Protein AF-A0A150F3U8-F1 (afdb_monomer_lite)

Secondary structure (DSSP, 8-state):
-HHHHHHHHHHHHHHHHHHHHHHHHHT---SSHHHHHHHHHHHHHHHHHHHHHHHHHHHTT---PPPPP-------

pLDDT: mean 88.31, std 13.08, range [56.81, 98.19]

Structure (mmCIF, N/CA/C/O backbone):
data_AF-A0A150F3U8-F1
#
_entry.id   AF-A0A150F3U8-F1
#
loop_
_atom_site.group_PDB
_atom_site.id
_atom_site.type_symbol
_atom_site.label_atom_id
_atom_site.label_alt_id
_atom_site.label_comp_id
_atom_site.label_asym_id
_atom_site.label_entity_id
_atom_site.label_seq_id
_atom_site.pdbx_PDB_ins_code
_atom_site.Cartn_x
_atom_site.Cartn_y
_atom_site.Cartn_z
_atom_site.occupancy
_atom_site.B_iso_or_equiv
_atom_site.auth_seq_id
_atom_site.auth_comp_id
_atom_site.auth_asym_id
_atom_site.auth_atom_id
_atom_site.pdbx_PDB_model_num
ATOM 1 N N . MET A 1 1 ? -3.097 15.458 21.815 1.00 57.56 1 MET A N 1
ATOM 2 C CA . MET A 1 1 ? -2.156 14.852 20.843 1.00 57.56 1 MET A CA 1
ATOM 3 C C . MET A 1 1 ? -2.894 14.027 19.769 1.00 57.56 1 MET A C 1
ATOM 5 O O . MET A 1 1 ? -2.523 12.896 19.497 1.00 57.56 1 MET A O 1
ATOM 9 N N . ASN A 1 2 ? -3.945 14.565 19.133 1.00 69.12 2 ASN A N 1
ATOM 10 C CA . ASN A 1 2 ? -4.658 13.865 18.045 1.00 69.12 2 ASN A CA 1
ATOM 11 C C . ASN A 1 2 ? -4.053 14.149 16.662 1.00 69.12 2 ASN A C 1
ATOM 13 O O . ASN A 1 2 ? -4.314 13.411 15.718 1.00 69.12 2 ASN A O 1
ATOM 17 N N . ASN A 1 3 ? -3.266 15.222 16.540 1.00 85.31 3 ASN A N 1
ATOM 18 C CA . ASN A 1 3 ? -2.663 15.635 15.278 1.00 85.31 3 ASN A CA 1
ATOM 19 C C . ASN A 1 3 ? -1.403 14.813 14.970 1.00 85.31 3 ASN A C 1
ATOM 21 O O . ASN A 1 3 ? -1.323 14.225 13.904 1.00 85.31 3 ASN A O 1
ATOM 25 N N . THR A 1 4 ? -0.489 14.649 15.933 1.00 92.75 4 THR A N 1
ATOM 26 C CA . THR A 1 4 ? 0.758 13.882 15.750 1.00 92.75 4 THR A CA 1
ATOM 27 C C . THR A 1 4 ? 0.512 12.425 15.372 1.00 92.75 4 THR A C 1
ATOM 29 O O . THR A 1 4 ? 1.063 11.962 14.385 1.00 92.75 4 THR A O 1
ATOM 32 N N . VAL A 1 5 ? -0.364 11.708 16.088 1.00 90.69 5 VAL A N 1
ATOM 33 C CA . VAL A 1 5 ? -0.670 10.299 15.767 1.00 90.69 5 VAL A CA 1
ATOM 34 C C . VAL A 1 5 ? -1.271 10.167 14.364 1.00 90.69 5 VAL A C 1
ATOM 36 O O . VAL A 1 5 ? -0.930 9.245 13.633 1.00 90.69 5 VAL A O 1
ATOM 39 N N . ARG A 1 6 ? -2.124 11.114 13.953 1.00 89.06 6 ARG A N 1
ATOM 40 C CA . ARG A 1 6 ? -2.706 11.125 12.603 1.00 89.06 6 ARG A CA 1
ATOM 41 C C . ARG A 1 6 ? -1.687 11.504 11.528 1.00 89.06 6 ARG A C 1
ATOM 43 O O . ARG A 1 6 ? -1.733 10.927 10.451 1.00 89.06 6 ARG A O 1
ATOM 50 N N . GLN A 1 7 ? -0.778 12.435 11.810 1.00 92.62 7 GLN A N 1
ATOM 51 C CA . GLN A 1 7 ? 0.286 12.835 10.886 1.00 92.62 7 GLN A CA 1
ATOM 52 C C . GLN A 1 7 ? 1.297 11.708 10.679 1.00 92.62 7 GLN A C 1
ATOM 54 O O . GLN A 1 7 ? 1.566 11.341 9.541 1.00 92.62 7 GLN A O 1
ATOM 59 N N . VAL A 1 8 ? 1.790 11.114 11.769 1.00 94.00 8 VAL A N 1
ATOM 60 C CA . VAL A 1 8 ? 2.714 9.973 11.723 1.00 94.00 8 VAL A CA 1
ATOM 61 C C . VAL A 1 8 ? 2.035 8.758 11.084 1.00 94.00 8 VAL A C 1
ATOM 63 O O . VAL A 1 8 ? 2.619 8.103 10.231 1.00 94.00 8 VAL A O 1
ATOM 66 N N . GLY A 1 9 ? 0.772 8.478 11.423 1.00 92.56 9 GLY A N 1
ATOM 67 C CA . GLY A 1 9 ? 0.012 7.405 10.775 1.00 92.56 9 GLY A CA 1
ATOM 68 C C . GLY A 1 9 ? -0.184 7.638 9.272 1.00 92.56 9 GLY A C 1
ATOM 69 O O . GLY A 1 9 ? -0.044 6.708 8.481 1.00 92.56 9 GLY A O 1
ATOM 70 N N . GLY A 1 10 ? -0.456 8.883 8.870 1.00 92.19 10 GLY A N 1
ATOM 71 C CA . GLY A 1 10 ? -0.602 9.263 7.466 1.00 92.19 10 GLY A CA 1
ATOM 72 C C . GLY A 1 10 ? 0.686 9.079 6.663 1.00 92.19 10 GLY A C 1
ATOM 73 O O . GLY A 1 10 ? 0.639 8.502 5.580 1.00 92.19 10 GLY A O 1
ATOM 74 N N . SER A 1 11 ? 1.833 9.506 7.201 1.00 95.62 11 SER A N 1
ATOM 75 C CA . SER A 1 11 ? 3.125 9.367 6.515 1.00 95.62 11 SER A CA 1
ATOM 76 C C . SER A 1 11 ? 3.589 7.914 6.402 1.00 95.62 11 SER A C 1
ATOM 78 O O . SER A 1 11 ? 4.131 7.524 5.371 1.00 95.62 11 SER A O 1
ATOM 80 N N . ILE A 1 12 ? 3.342 7.086 7.420 1.00 96.00 12 ILE A N 1
ATOM 81 C CA . ILE A 1 12 ? 3.658 5.651 7.365 1.00 96.00 12 ILE A CA 1
ATOM 82 C C . ILE A 1 12 ? 2.807 4.956 6.296 1.00 96.00 12 ILE A C 1
ATOM 84 O O . ILE A 1 12 ? 3.323 4.146 5.525 1.00 96.00 12 ILE A O 1
ATOM 88 N N . GLY A 1 13 ? 1.515 5.291 6.217 1.00 94.88 13 GLY A N 1
ATOM 89 C CA . GLY A 1 13 ? 0.610 4.718 5.222 1.00 94.88 13 GLY A CA 1
ATOM 90 C C . GLY A 1 13 ? 1.056 5.004 3.788 1.00 94.88 13 GLY A C 1
ATOM 91 O O . GLY A 1 13 ? 1.098 4.092 2.964 1.00 94.88 13 GLY A O 1
ATOM 92 N N . THR A 1 14 ? 1.446 6.245 3.487 1.00 95.81 14 THR A N 1
ATOM 93 C CA . THR A 1 14 ? 1.927 6.597 2.143 1.00 95.81 14 THR A CA 1
ATOM 94 C C . THR A 1 14 ? 3.277 5.958 1.831 1.00 95.81 14 THR A C 1
ATOM 96 O O . THR A 1 14 ? 3.447 5.424 0.736 1.00 95.81 14 THR A O 1
ATOM 99 N N . ALA A 1 15 ? 4.213 5.943 2.786 1.00 97.56 15 ALA A N 1
ATOM 100 C CA . ALA A 1 15 ? 5.526 5.325 2.607 1.00 97.56 15 ALA A CA 1
ATOM 101 C C . ALA A 1 15 ? 5.425 3.826 2.282 1.00 97.56 15 ALA A C 1
ATOM 103 O O . ALA A 1 15 ? 6.133 3.339 1.401 1.00 97.56 15 ALA A O 1
ATOM 104 N N . LEU A 1 16 ? 4.509 3.103 2.936 1.00 97.56 16 LEU A N 1
ATOM 105 C CA . LEU A 1 16 ? 4.253 1.692 2.639 1.00 97.56 16 LEU A CA 1
ATOM 106 C C . LEU A 1 16 ? 3.779 1.483 1.196 1.00 97.56 16 LEU A C 1
ATOM 108 O O . LEU A 1 16 ? 4.327 0.636 0.493 1.00 97.56 16 LEU A O 1
ATOM 112 N N . LEU A 1 17 ? 2.800 2.266 0.735 1.00 97.31 17 LEU A N 1
ATOM 113 C CA . LEU A 1 17 ? 2.272 2.139 -0.628 1.00 97.31 17 LEU A CA 1
ATOM 114 C C . LEU A 1 17 ? 3.324 2.492 -1.688 1.00 97.31 17 LEU A C 1
ATOM 116 O O . LEU A 1 17 ? 3.449 1.782 -2.684 1.00 97.31 17 LEU A O 1
ATOM 120 N N . VAL A 1 18 ? 4.118 3.543 -1.456 1.00 97.19 18 VAL A N 1
ATOM 121 C CA . VAL A 1 18 ? 5.215 3.943 -2.354 1.00 97.19 18 VAL A CA 1
ATOM 122 C C . VAL A 1 18 ? 6.313 2.880 -2.401 1.00 97.19 18 VAL A C 1
ATOM 124 O O . VAL A 1 18 ? 6.856 2.615 -3.475 1.00 97.19 18 VAL A O 1
ATOM 127 N N . SER A 1 19 ? 6.612 2.241 -1.267 1.00 98.00 19 SER A N 1
ATOM 128 C CA . SER A 1 19 ? 7.581 1.146 -1.190 1.00 98.00 19 SER A CA 1
ATOM 129 C C . SER A 1 19 ? 7.124 -0.059 -2.014 1.00 98.00 19 SER A C 1
ATOM 131 O O . SER A 1 19 ? 7.862 -0.518 -2.883 1.00 98.00 19 SER A O 1
ATOM 133 N N . VAL A 1 20 ? 5.875 -0.509 -1.834 1.00 97.62 20 VAL A N 1
ATOM 134 C CA . VAL A 1 20 ? 5.301 -1.608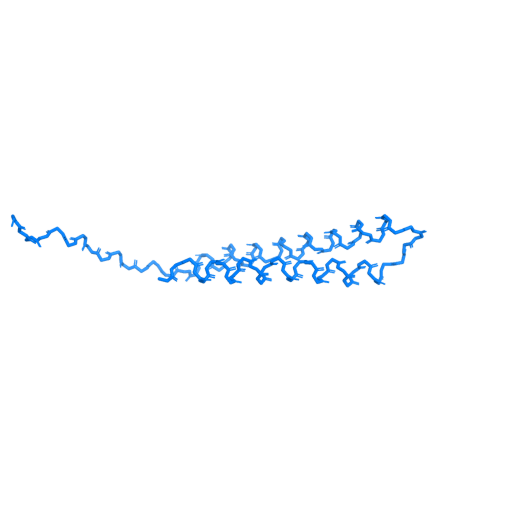 -2.631 1.00 97.62 20 VAL A CA 1
ATOM 135 C C . VAL A 1 20 ? 5.306 -1.257 -4.114 1.00 97.6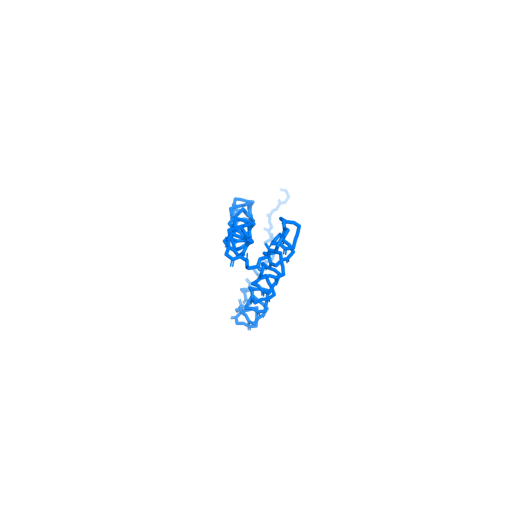2 20 VAL A C 1
ATOM 137 O O . VAL A 1 20 ? 5.774 -2.053 -4.920 1.00 97.62 20 VAL A O 1
ATOM 140 N N . MET A 1 21 ? 4.841 -0.061 -4.480 1.00 97.62 21 MET A N 1
ATOM 141 C CA . MET A 1 21 ? 4.839 0.386 -5.873 1.00 97.62 21 MET A CA 1
ATOM 142 C C . MET A 1 21 ? 6.244 0.330 -6.481 1.00 97.62 21 MET A C 1
ATOM 144 O O . MET A 1 21 ? 6.417 -0.237 -7.556 1.00 97.62 21 MET A O 1
ATOM 148 N N . SER A 1 22 ? 7.241 0.890 -5.789 1.00 96.75 22 SER A N 1
ATOM 149 C CA . SER A 1 22 ? 8.628 0.940 -6.266 1.00 96.75 22 SER A CA 1
ATOM 150 C C . SER A 1 22 ? 9.233 -0.456 -6.391 1.00 96.75 22 SER A C 1
ATOM 152 O O . SER A 1 22 ? 9.851 -0.762 -7.405 1.00 96.75 22 SER A O 1
ATOM 154 N N . ASN A 1 23 ? 9.005 -1.321 -5.400 1.00 97.50 23 ASN A N 1
ATOM 155 C CA . ASN A 1 23 ? 9.500 -2.694 -5.407 1.00 97.50 23 ASN A CA 1
ATOM 156 C C . ASN A 1 23 ? 8.884 -3.508 -6.553 1.00 97.50 23 ASN A C 1
ATOM 158 O O . ASN A 1 23 ? 9.585 -4.177 -7.303 1.00 97.50 23 ASN A O 1
ATOM 162 N N . GLN A 1 24 ? 7.569 -3.410 -6.735 1.00 96.94 24 GLN A N 1
ATOM 163 C CA . GLN A 1 24 ? 6.862 -4.144 -7.782 1.00 96.94 24 GLN A CA 1
ATOM 164 C C . GLN A 1 24 ? 7.175 -3.610 -9.181 1.00 96.94 24 GLN A C 1
ATOM 166 O O . GLN A 1 24 ? 7.269 -4.396 -10.114 1.00 96.94 24 GLN A O 1
ATOM 171 N N . ALA A 1 25 ? 7.378 -2.299 -9.335 1.00 95.88 25 ALA A N 1
ATOM 172 C CA . ALA A 1 25 ? 7.838 -1.724 -10.595 1.00 95.88 25 ALA A CA 1
ATOM 173 C C . ALA A 1 25 ? 9.281 -2.147 -10.924 1.00 95.88 25 ALA A C 1
ATOM 175 O O . ALA A 1 25 ? 9.579 -2.4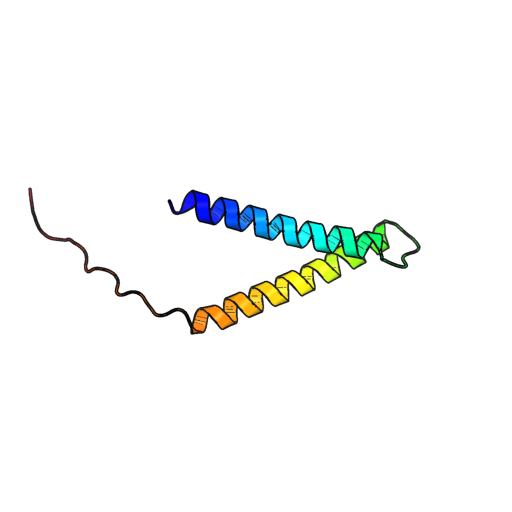23 -12.082 1.00 95.88 25 ALA A O 1
ATOM 176 N N . ALA A 1 26 ? 10.162 -2.245 -9.921 1.00 94.88 26 ALA A N 1
ATOM 177 C CA . ALA A 1 26 ? 11.549 -2.682 -10.100 1.00 94.88 26 ALA A CA 1
ATOM 178 C C . ALA A 1 26 ? 11.674 -4.155 -10.526 1.00 94.88 26 ALA A C 1
ATOM 180 O O . ALA A 1 26 ? 12.644 -4.520 -11.185 1.00 94.88 26 ALA A O 1
ATOM 181 N N . HIS A 1 27 ? 10.695 -4.987 -10.166 1.00 93.25 27 HIS A N 1
ATOM 182 C CA . HIS A 1 27 ? 10.647 -6.412 -10.504 1.00 93.25 27 HIS A CA 1
ATOM 183 C C . HIS A 1 27 ? 9.613 -6.753 -11.585 1.00 93.25 27 HIS A C 1
ATOM 185 O O . HIS A 1 27 ? 9.302 -7.923 -11.787 1.00 93.25 27 HIS A O 1
ATOM 191 N N . ALA A 1 28 ? 9.050 -5.754 -12.267 1.00 91.25 28 ALA A N 1
ATOM 192 C CA . ALA A 1 28 ? 8.097 -6.000 -13.338 1.00 91.25 28 ALA A CA 1
ATOM 193 C C . ALA A 1 28 ? 8.827 -6.457 -14.610 1.00 91.25 28 ALA A C 1
ATOM 195 O O . ALA A 1 28 ? 9.672 -5.7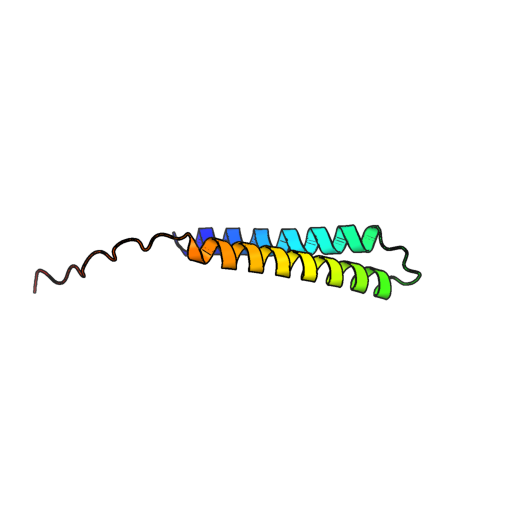31 -15.135 1.00 91.25 28 ALA A O 1
ATOM 196 N N . ASP A 1 29 ? 8.432 -7.606 -15.162 1.00 86.81 29 ASP A N 1
ATOM 197 C CA . ASP A 1 29 ? 8.839 -8.070 -16.496 1.00 86.81 29 ASP A CA 1
ATOM 198 C C . ASP A 1 29 ? 8.138 -7.247 -17.594 1.00 86.81 29 ASP A C 1
ATOM 200 O O . ASP A 1 29 ? 7.265 -7.720 -18.323 1.00 86.81 29 ASP A O 1
ATOM 204 N N . ALA A 1 30 ? 8.464 -5.957 -17.669 1.00 85.44 30 ALA A N 1
ATOM 205 C CA . ALA A 1 30 ? 7.813 -4.996 -18.545 1.00 85.44 30 ALA A CA 1
ATOM 206 C C . ALA A 1 30 ? 8.797 -4.399 -19.559 1.00 85.44 30 ALA A C 1
ATOM 208 O O . ALA A 1 30 ? 9.844 -3.866 -19.207 1.00 85.44 30 ALA A O 1
ATOM 209 N N . HIS A 1 31 ? 8.410 -4.396 -20.837 1.00 84.00 31 HIS A N 1
ATOM 210 C CA . HIS A 1 31 ? 9.220 -3.849 -21.937 1.00 84.00 31 HIS A CA 1
ATOM 211 C C . HIS A 1 31 ? 9.283 -2.311 -21.985 1.00 84.00 31 HIS A C 1
ATOM 213 O O . HIS A 1 31 ? 9.972 -1.747 -22.831 1.00 84.00 31 HIS A O 1
ATOM 219 N N . SER A 1 32 ? 8.540 -1.620 -21.117 1.00 92.94 32 SER A N 1
ATOM 220 C CA . SER A 1 32 ? 8.477 -0.158 -21.064 1.00 92.94 32 SER A CA 1
ATOM 221 C C . SER A 1 32 ? 8.370 0.323 -19.616 1.00 92.94 32 SER A C 1
ATOM 223 O O . SER A 1 32 ? 7.624 -0.282 -18.836 1.00 92.94 32 SER A O 1
ATOM 225 N N . PRO A 1 33 ? 9.033 1.440 -19.253 1.00 90.69 33 PRO A N 1
ATOM 226 C CA . PRO A 1 33 ? 8.949 2.017 -17.910 1.00 90.69 33 PRO A CA 1
ATOM 227 C C . PRO A 1 33 ? 7.515 2.395 -17.517 1.00 90.69 33 PRO A C 1
ATOM 229 O O . PRO A 1 33 ? 7.146 2.288 -16.349 1.00 90.69 33 PRO A O 1
ATOM 232 N N . ALA A 1 34 ? 6.675 2.777 -18.485 1.00 94.19 34 ALA A N 1
ATOM 233 C CA . ALA A 1 34 ? 5.267 3.065 -18.229 1.00 94.19 34 ALA A CA 1
ATOM 234 C C . ALA A 1 34 ? 4.508 1.809 -17.762 1.00 94.19 34 ALA A C 1
ATOM 236 O O . ALA A 1 34 ? 3.751 1.864 -16.794 1.00 94.19 34 ALA A O 1
ATOM 237 N N . ASN A 1 35 ? 4.759 0.660 -18.395 1.00 94.62 35 ASN A N 1
ATOM 238 C CA . ASN A 1 35 ? 4.104 -0.602 -18.044 1.00 94.62 35 ASN A CA 1
ATOM 239 C C . ASN A 1 35 ? 4.572 -1.121 -16.674 1.00 94.62 35 ASN A C 1
ATOM 241 O O . ASN A 1 35 ? 3.754 -1.619 -15.901 1.00 94.62 35 ASN A O 1
ATOM 245 N N . ALA A 1 36 ? 5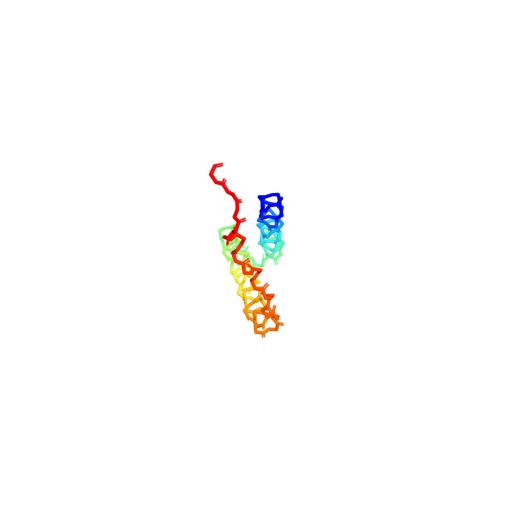.855 -0.944 -16.340 1.00 95.56 36 ALA A N 1
ATOM 246 C CA . ALA A 1 36 ? 6.389 -1.264 -15.015 1.00 95.56 36 ALA A CA 1
ATOM 247 C C . ALA A 1 36 ? 5.714 -0.429 -13.911 1.00 95.56 36 ALA A C 1
ATOM 249 O O . ALA A 1 36 ? 5.283 -0.967 -12.890 1.00 95.56 36 ALA A O 1
ATOM 250 N N . ALA A 1 37 ? 5.546 0.878 -14.141 1.00 95.31 37 ALA A N 1
ATOM 251 C CA . ALA A 1 37 ? 4.865 1.770 -13.205 1.00 95.31 37 ALA A CA 1
ATOM 252 C C . ALA A 1 37 ? 3.383 1.400 -13.010 1.00 95.31 37 ALA A C 1
ATOM 254 O O . ALA A 1 37 ? 2.893 1.413 -11.880 1.00 95.31 37 ALA A O 1
ATOM 255 N N . LEU A 1 38 ? 2.676 1.023 -14.084 1.00 96.12 38 LEU A N 1
ATOM 256 C CA . LEU A 1 38 ? 1.294 0.535 -13.997 1.00 96.12 38 LEU A CA 1
ATOM 257 C C . LEU A 1 38 ? 1.193 -0.755 -13.173 1.00 96.12 38 LEU A C 1
ATOM 259 O O . LEU A 1 38 ? 0.304 -0.866 -12.327 1.00 96.12 38 LEU A O 1
ATOM 263 N N . HIS A 1 39 ? 2.117 -1.702 -13.372 1.00 96.50 39 HIS A N 1
ATOM 264 C CA . HIS A 1 39 ? 2.172 -2.928 -12.574 1.00 96.50 39 HIS A CA 1
ATOM 265 C C . HIS A 1 39 ? 2.398 -2.617 -11.086 1.00 96.50 39 HIS A C 1
ATOM 267 O O . HIS A 1 39 ? 1.668 -3.118 -10.227 1.00 96.50 39 HIS A O 1
ATOM 273 N N . GLY A 1 40 ? 3.348 -1.726 -10.786 1.00 96.75 40 GLY A N 1
ATOM 274 C CA . GLY A 1 40 ? 3.614 -1.267 -9.425 1.00 96.75 40 GLY A CA 1
ATOM 275 C C . GLY A 1 40 ? 2.407 -0.596 -8.767 1.00 96.75 40 GLY A C 1
ATOM 276 O O . GLY A 1 40 ? 2.063 -0.918 -7.628 1.00 96.75 40 GLY A O 1
ATOM 277 N N . MET A 1 41 ? 1.714 0.294 -9.486 1.00 97.12 41 MET A N 1
ATOM 278 C CA . MET A 1 41 ? 0.496 0.945 -8.989 1.00 97.12 41 MET A CA 1
ATOM 279 C C . MET A 1 41 ? -0.625 -0.053 -8.712 1.00 97.12 41 MET A C 1
ATOM 281 O O . MET A 1 41 ? -1.265 0.032 -7.665 1.00 97.12 41 MET A O 1
ATOM 285 N N . ASN A 1 42 ? -0.860 -1.008 -9.615 1.00 97.56 42 ASN A N 1
ATOM 286 C CA . ASN A 1 42 ? -1.899 -2.014 -9.420 1.00 97.56 42 ASN A CA 1
ATOM 287 C C . ASN A 1 42 ? -1.642 -2.839 -8.149 1.00 97.56 42 ASN A C 1
ATOM 289 O O . ASN A 1 42 ? -2.536 -3.015 -7.321 1.00 97.56 42 ASN A O 1
ATOM 293 N N . ALA A 1 43 ? -0.396 -3.271 -7.941 1.00 97.56 43 ALA A N 1
ATOM 294 C CA . ALA A 1 43 ? -0.017 -3.983 -6.728 1.00 97.56 43 ALA A CA 1
ATOM 295 C C . ALA A 1 43 ? -0.208 -3.126 -5.461 1.00 97.56 43 ALA A C 1
ATOM 297 O O . ALA A 1 43 ? -0.756 -3.607 -4.468 1.00 97.56 43 ALA A O 1
ATOM 298 N N . ALA A 1 44 ? 0.168 -1.843 -5.501 1.00 97.75 44 ALA A N 1
ATOM 299 C CA . ALA A 1 44 ? -0.054 -0.922 -4.388 1.00 97.75 44 ALA A CA 1
ATOM 300 C C . ALA A 1 44 ? -1.550 -0.735 -4.071 1.00 97.75 44 ALA A C 1
ATOM 302 O O . ALA A 1 44 ? -1.925 -0.712 -2.898 1.00 97.75 44 ALA A O 1
ATOM 303 N N . PHE A 1 45 ? -2.421 -0.667 -5.083 1.00 97.50 45 PHE A N 1
ATOM 304 C CA . PHE A 1 45 ? -3.871 -0.586 -4.877 1.00 97.50 45 PHE A CA 1
ATOM 305 C C . PHE A 1 45 ? -4.455 -1.848 -4.243 1.00 97.50 45 PHE A C 1
ATOM 307 O O . PHE A 1 45 ? -5.303 -1.736 -3.358 1.00 97.50 45 PHE A O 1
ATOM 314 N N . ILE A 1 46 ? -3.983 -3.034 -4.633 1.00 98.19 46 ILE A N 1
ATOM 315 C CA . ILE A 1 46 ? -4.394 -4.293 -3.994 1.00 98.19 46 ILE A CA 1
ATOM 316 C C . ILE A 1 46 ? -3.996 -4.284 -2.513 1.00 98.19 46 ILE A C 1
ATOM 318 O O . ILE A 1 46 ? -4.819 -4.584 -1.650 1.00 98.19 46 ILE A O 1
ATOM 322 N N . VAL A 1 47 ? -2.766 -3.870 -2.192 1.00 97.88 47 VAL A N 1
ATOM 323 C CA . VAL A 1 47 ? -2.314 -3.745 -0.797 1.00 97.88 47 VAL A CA 1
ATOM 324 C C . VAL A 1 47 ? -3.157 -2.726 -0.026 1.00 97.88 47 VAL A C 1
ATOM 326 O O . VAL A 1 47 ? -3.585 -3.011 1.094 1.00 97.88 47 VAL A O 1
ATOM 329 N N . ALA A 1 48 ? -3.456 -1.568 -0.620 1.00 97.44 48 ALA A N 1
ATOM 330 C CA . ALA A 1 48 ? -4.329 -0.566 -0.014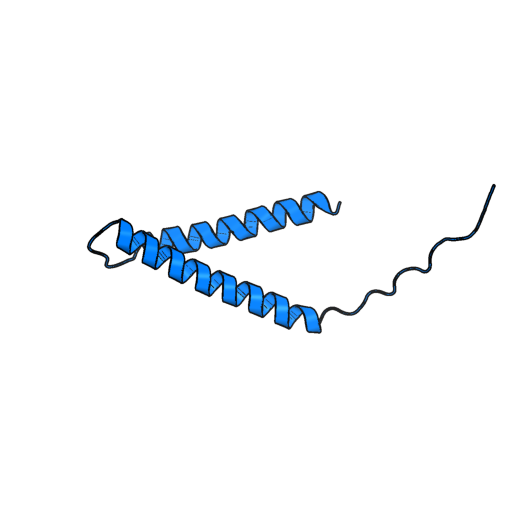 1.00 97.44 48 ALA A CA 1
ATOM 331 C C . ALA A 1 48 ? -5.732 -1.126 0.272 1.00 97.44 48 ALA A C 1
ATOM 333 O O . ALA A 1 48 ? -6.267 -0.905 1.359 1.00 97.44 48 ALA A O 1
ATOM 334 N N . ALA A 1 49 ? -6.304 -1.894 -0.660 1.00 98.06 49 ALA A N 1
ATOM 335 C CA . ALA A 1 49 ? -7.592 -2.555 -0.481 1.00 98.06 49 ALA A CA 1
ATOM 336 C C . ALA A 1 49 ? -7.553 -3.573 0.671 1.00 98.06 49 ALA A C 1
ATOM 338 O O . ALA A 1 49 ? -8.458 -3.582 1.504 1.00 98.06 49 ALA A O 1
ATOM 339 N N . CYS A 1 50 ? -6.483 -4.366 0.785 1.00 98.00 50 CYS A N 1
ATOM 340 C CA . CYS A 1 50 ? -6.285 -5.294 1.900 1.00 98.00 50 CYS A CA 1
ATOM 341 C C . CYS A 1 50 ? -6.182 -4.569 3.251 1.00 98.00 50 CYS A C 1
ATOM 343 O O . CYS A 1 50 ? -6.818 -4.987 4.217 1.00 98.00 50 CYS A O 1
ATOM 345 N N . ILE A 1 51 ? -5.430 -3.465 3.329 1.00 96.94 51 ILE A N 1
ATOM 346 C CA . ILE A 1 51 ? -5.313 -2.652 4.553 1.00 96.94 51 ILE A CA 1
ATOM 347 C C . ILE A 1 51 ? -6.668 -2.033 4.919 1.00 96.94 51 ILE A C 1
ATOM 349 O O . ILE A 1 51 ? -7.061 -2.059 6.086 1.00 96.94 51 ILE A O 1
ATOM 353 N N . ALA A 1 52 ? -7.400 -1.506 3.935 1.00 96.81 52 ALA A N 1
ATOM 354 C CA . ALA A 1 52 ? -8.730 -0.944 4.141 1.00 96.81 52 ALA A CA 1
ATOM 355 C C . ALA A 1 52 ? -9.718 -2.008 4.636 1.00 96.81 52 ALA A C 1
ATOM 357 O O . ALA A 1 52 ? -10.446 -1.762 5.596 1.00 96.81 52 ALA A O 1
ATOM 358 N N . LEU A 1 53 ? -9.699 -3.203 4.040 1.00 97.94 53 LEU A N 1
ATOM 359 C CA . LEU A 1 53 ? -10.527 -4.327 4.463 1.00 97.94 53 LEU A CA 1
ATOM 360 C C . LEU A 1 53 ? -10.164 -4.785 5.880 1.00 97.94 53 LEU A C 1
ATOM 362 O O . LEU A 1 53 ? -11.053 -4.977 6.702 1.00 97.94 53 LEU A O 1
ATOM 366 N N . ALA A 1 54 ? -8.874 -4.891 6.205 1.00 96.38 54 ALA A N 1
ATOM 367 C CA . ALA A 1 54 ? -8.423 -5.216 7.554 1.00 96.38 54 ALA A CA 1
ATOM 368 C C . ALA A 1 54 ? -8.891 -4.163 8.571 1.00 96.38 54 ALA A C 1
ATOM 370 O O . ALA A 1 54 ? -9.457 -4.514 9.603 1.00 96.38 54 ALA A O 1
ATOM 371 N N . GLY A 1 55 ? -8.732 -2.871 8.269 1.00 95.00 55 GLY A N 1
ATOM 372 C CA . GLY A 1 55 ? -9.226 -1.780 9.112 1.00 95.00 55 GLY A CA 1
ATOM 373 C C . GLY A 1 55 ? -10.748 -1.794 9.275 1.00 95.00 55 GLY A C 1
ATOM 374 O O . GLY A 1 55 ? -11.258 -1.564 10.372 1.00 95.00 55 GLY A O 1
ATOM 375 N N . PHE A 1 56 ? -11.475 -2.123 8.208 1.00 96.25 56 PHE A N 1
ATOM 376 C CA . PHE A 1 56 ? -12.925 -2.288 8.223 1.00 96.25 56 PHE A CA 1
ATOM 377 C C . PHE A 1 56 ? -13.357 -3.455 9.119 1.00 96.25 56 PHE A C 1
ATOM 379 O O . PHE A 1 56 ? -14.216 -3.277 9.979 1.00 96.25 56 PHE A O 1
ATOM 386 N N . LEU A 1 57 ? -12.714 -4.620 8.996 1.00 95.88 57 LEU A N 1
ATOM 387 C CA . LEU A 1 57 ? -12.974 -5.780 9.853 1.00 95.88 57 LEU A CA 1
ATOM 388 C C . LEU A 1 57 ? -12.643 -5.484 11.322 1.00 95.88 57 LEU A C 1
ATOM 390 O O . LEU A 1 57 ? -13.443 -5.772 12.212 1.00 95.88 57 LEU A O 1
ATOM 394 N N . LEU A 1 58 ? -11.502 -4.838 11.582 1.00 94.44 58 LEU A N 1
ATOM 395 C CA . LEU A 1 58 ? -11.110 -4.418 12.926 1.00 94.44 58 LEU A CA 1
ATOM 396 C C . LEU A 1 58 ? -12.102 -3.414 13.522 1.00 94.44 58 LEU A C 1
ATOM 398 O O . LEU A 1 58 ? -12.332 -3.458 14.730 1.00 94.44 58 LEU A O 1
ATOM 402 N N . SER A 1 59 ? -12.749 -2.575 12.705 1.00 93.81 59 SER A N 1
ATOM 403 C CA . SER A 1 59 ? -13.775 -1.621 13.151 1.00 93.81 59 SER A CA 1
ATOM 404 C C . SER A 1 59 ? -14.893 -2.284 13.964 1.00 93.81 59 SER A C 1
ATOM 406 O O . SER A 1 59 ? -15.316 -1.737 14.982 1.00 93.81 59 SER A O 1
ATOM 408 N N . PHE A 1 60 ? -15.306 -3.503 13.600 1.00 93.50 60 PHE A N 1
ATOM 409 C CA . PHE A 1 60 ? -16.329 -4.252 14.340 1.00 93.50 60 PHE A CA 1
ATOM 410 C C . PHE A 1 60 ? -15.869 -4.715 15.730 1.00 93.50 60 PHE A C 1
ATOM 412 O O . PHE A 1 60 ? -16.697 -4.934 16.613 1.00 93.50 60 PHE A O 1
ATOM 419 N N . THR A 1 61 ? -14.560 -4.830 15.958 1.00 92.44 61 THR A N 1
ATOM 420 C CA . THR A 1 61 ? -13.984 -5.252 17.247 1.00 92.44 61 THR A CA 1
ATOM 421 C C . THR A 1 61 ? -13.721 -4.090 18.207 1.00 92.44 61 THR A C 1
ATOM 423 O O . THR A 1 61 ? -13.481 -4.312 19.398 1.00 92.44 61 THR A O 1
ATOM 426 N N . LEU A 1 62 ? -13.794 -2.838 17.729 1.00 85.56 62 LEU A N 1
ATOM 427 C CA . LEU A 1 62 ? -13.581 -1.665 18.572 1.00 85.56 62 LEU A CA 1
ATOM 428 C C . LEU A 1 62 ? -14.736 -1.513 19.573 1.00 85.56 62 LEU A C 1
ATOM 430 O O . LEU A 1 62 ? -15.842 -1.078 19.247 1.00 85.56 62 LEU A O 1
ATOM 434 N N . LYS A 1 63 ? -14.455 -1.825 20.843 1.00 80.38 63 LYS A N 1
ATOM 435 C CA . LYS A 1 63 ? -15.382 -1.580 21.952 1.00 80.38 63 LYS A CA 1
ATOM 436 C C . LYS A 1 63 ? -15.644 -0.078 22.077 1.00 80.38 63 LYS A C 1
ATOM 438 O O . LYS A 1 63 ? -14.715 0.719 22.213 1.00 80.38 63 LYS A O 1
ATOM 443 N N . LYS A 1 64 ? -16.921 0.313 22.074 1.00 72.38 64 LYS A N 1
ATOM 444 C CA . LYS A 1 64 ? -17.339 1.700 22.313 1.00 72.38 64 LYS A CA 1
ATOM 445 C C . LYS A 1 64 ? -16.849 2.127 23.701 1.00 72.38 64 LYS A C 1
ATOM 447 O O . LYS A 1 64 ? -17.312 1.592 24.705 1.00 72.38 64 LYS A O 1
ATOM 452 N N . LYS A 1 65 ? -15.922 3.087 23.780 1.00 69.62 65 LYS A N 1
ATOM 453 C CA . LYS A 1 65 ? -15.566 3.708 25.064 1.00 69.62 65 LYS A CA 1
ATOM 454 C C . LYS A 1 65 ? -16.772 4.544 25.525 1.00 69.62 65 LYS A C 1
ATOM 456 O O . LYS A 1 65 ? -17.261 5.335 24.711 1.00 69.62 65 LYS A O 1
ATOM 461 N N . PRO A 1 66 ? -17.275 4.392 26.767 1.00 62.44 66 PRO A N 1
ATOM 462 C CA . PRO A 1 66 ? -18.348 5.240 27.273 1.00 62.44 66 PRO A CA 1
ATOM 463 C C . PRO A 1 66 ? -17.912 6.696 27.146 1.00 62.44 66 PRO A C 1
ATOM 465 O O . PRO A 1 66 ? -16.850 7.081 27.639 1.00 62.44 66 PRO A O 1
ATOM 468 N N . ARG A 1 67 ? -18.695 7.492 26.418 1.00 70.06 67 ARG A N 1
ATOM 469 C CA . ARG A 1 67 ? -18.475 8.933 26.316 1.00 70.06 67 ARG A CA 1
ATOM 470 C C . ARG A 1 67 ? -18.663 9.490 27.733 1.00 70.06 67 ARG A C 1
ATOM 472 O O . ARG A 1 67 ? -19.763 9.314 28.258 1.00 70.06 67 ARG A O 1
ATOM 479 N N . PRO A 1 68 ? -17.641 10.095 28.372 1.00 59.91 68 PRO A N 1
ATOM 480 C CA . PRO A 1 68 ? -17.837 10.696 29.682 1.00 59.91 68 PRO A CA 1
ATOM 481 C C . PRO A 1 68 ? -18.948 11.730 29.527 1.00 59.91 68 PRO A C 1
ATOM 483 O O . PRO A 1 68 ? -18.903 12.568 28.618 1.00 59.91 68 PRO A O 1
ATOM 486 N N . ALA A 1 69 ? -20.003 11.568 30.326 1.00 61.50 69 ALA A N 1
ATOM 487 C CA . ALA A 1 69 ? -21.138 12.470 30.338 1.00 61.50 69 ALA A CA 1
ATOM 488 C C . ALA A 1 69 ? -20.596 13.891 30.474 1.00 61.50 69 ALA A C 1
ATOM 490 O O . ALA A 1 69 ? -19.726 14.141 31.309 1.00 61.50 69 ALA A O 1
ATOM 491 N N . LYS A 1 70 ? -21.057 14.778 29.584 1.00 56.81 70 LYS A N 1
ATOM 492 C CA . LYS A 1 70 ? -20.772 16.211 29.607 1.00 56.81 70 LYS A CA 1
ATOM 493 C C . LYS A 1 70 ? -20.647 16.670 31.056 1.00 56.81 70 LYS A C 1
ATOM 495 O O . LYS A 1 70 ? -21.622 16.599 31.800 1.00 56.81 70 LYS A O 1
ATOM 500 N N . GLN A 1 71 ? -19.477 17.188 31.410 1.00 59.44 71 GLN A N 1
ATOM 501 C CA . GLN A 1 71 ? -19.296 18.020 32.588 1.00 59.44 71 GLN A CA 1
ATOM 502 C C . GLN A 1 71 ? -20.017 19.353 32.321 1.00 59.44 71 GLN A C 1
ATOM 504 O O . GLN A 1 71 ? -19.419 20.385 32.058 1.00 59.44 71 GLN A O 1
ATOM 509 N N . GLN A 1 72 ? -21.347 19.276 32.259 1.00 63.41 72 GLN A N 1
ATOM 510 C CA . GLN A 1 72 ? -22.276 20.369 32.475 1.00 63.41 72 GLN A CA 1
ATOM 511 C C . GLN A 1 72 ? -22.544 20.372 33.974 1.00 63.41 72 GLN A C 1
ATOM 513 O O . GLN A 1 72 ? -23.526 19.802 34.433 1.00 63.41 72 GLN A O 1
ATOM 518 N N . ALA A 1 73 ? -21.632 20.946 34.744 1.00 64.88 73 ALA A N 1
ATOM 519 C CA . ALA A 1 73 ? -21.918 21.332 36.112 1.00 64.88 73 ALA A CA 1
ATOM 520 C C . ALA A 1 73 ? -20.862 22.349 36.548 1.00 64.88 73 ALA A C 1
ATOM 522 O O . ALA A 1 73 ? -19.689 21.993 36.621 1.00 64.88 73 ALA A O 1
ATOM 523 N N . VAL A 1 74 ? -21.342 23.552 36.895 1.00 63.06 74 VAL A N 1
ATOM 524 C CA . VAL A 1 74 ? -20.695 24.543 37.781 1.00 63.06 74 VAL A CA 1
ATOM 525 C C . VAL A 1 74 ? -19.605 25.390 37.089 1.00 63.06 74 VAL A C 1
ATOM 527 O O . VAL A 1 74 ? -18.640 24.846 36.578 1.00 63.06 74 VAL A O 1
ATOM 530 N N . THR A 1 75 ? -19.638 26.724 37.023 1.00 58.16 75 THR A N 1
ATOM 531 C CA . THR A 1 75 ? -20.526 27.768 37.563 1.00 58.16 75 THR A CA 1
ATOM 532 C C . THR A 1 75 ? -20.193 29.088 36.848 1.00 58.16 75 THR A C 1
ATOM 534 O O . THR A 1 75 ? -19.141 29.198 36.227 1.00 58.16 75 THR A O 1
ATOM 537 N N . ARG A 1 76 ? -21.156 30.014 36.915 1.00 60.88 76 ARG A N 1
ATOM 538 C CA . ARG A 1 76 ? -21.116 31.459 36.621 1.00 60.88 76 ARG A CA 1
ATOM 539 C C . ARG A 1 76 ? -19.749 32.138 36.622 1.00 60.88 76 ARG A C 1
ATOM 541 O O . ARG A 1 76 ? -18.963 31.865 37.553 1.00 60.88 76 ARG A O 1
#

Organism: NCBI:txid1793963

InterPro domains:
  IPR020846 Major facilitator superfamily domain [PS50850] (1-67)
  IPR036259 MFS transporter superfamily [SSF103473] (1-70)

Sequence (76 aa):
MNNTVRQVGGSIGTALLVSVMSNQAAHADAHSPANAALHGMNAAFIVAACIALAGFLLSFTLKKKPRPAKQQAVTR

Radius of gyration: 20.63 Å; chains: 1; bounding box: 34×40×60 Å

Foldseek 3Di:
DVVVVVVVVVVVLVVVLVVQLVVQLVPDPDPDSVVSNVRSNVRSVVVVVVVVVVVVVVVVVDDDDPDPPPPPDDDD